Protein AF-A0A947CS92-F1 (afdb_monomer_lite)

Secondary structure (DSSP, 8-state):
--------------STTSSHHHHHHHHHHHHHHTT-------HHHHHHHH-TT--SSSGGG--

Sequence (63 aa):
MFLVKKGFVLWFTGLSGAGKSTLSTATAEHLRATGVPVEVLDGDEVRTFLSKGLGFSREDRDT

pLDDT: mean 79.22, std 17.27, range [44.09, 97.62]

Foldseek 3Di:
DDDPDDDDDDDQDDDVPPCSVVVQVVVCVVCVVVVHDDDDDDPVVCCVPVVVPQDPDPVSVPD

Radius of gyration: 14.93 Å; chains: 1; bounding box: 39×24×35 Å

Structure (mmCIF, N/CA/C/O backbone):
data_AF-A0A947CS92-F1
#
_entry.id   AF-A0A947CS92-F1
#
loop_
_atom_site.group_PDB
_atom_site.id
_atom_site.type_symbol
_atom_site.label_atom_id
_atom_site.label_alt_id
_atom_site.label_comp_id
_atom_site.label_asym_id
_atom_site.label_entity_id
_atom_site.label_seq_id
_atom_site.pdbx_PDB_ins_code
_atom_site.Cartn_x
_atom_site.Cartn_y
_atom_site.Cartn_z
_atom_site.occupancy
_atom_site.B_iso_or_equiv
_atom_site.auth_seq_id
_atom_site.auth_comp_id
_atom_site.auth_asym_id
_atom_site.auth_atom_id
_atom_site.pdbx_PDB_model_num
ATOM 1 N N . MET A 1 1 ? -25.668 -9.446 18.105 1.00 44.09 1 MET A N 1
ATOM 2 C CA . MET A 1 1 ? -25.426 -9.714 16.672 1.00 44.09 1 MET A CA 1
ATOM 3 C C . MET A 1 1 ? -24.153 -8.984 16.273 1.00 44.09 1 MET A C 1
ATOM 5 O O . MET A 1 1 ? -24.175 -7.764 16.209 1.00 44.09 1 MET A O 1
ATOM 9 N N . PHE A 1 2 ? -23.030 -9.689 16.124 1.00 52.16 2 PHE A N 1
ATOM 10 C CA . PHE A 1 2 ? -21.780 -9.069 15.675 1.00 52.16 2 PHE A CA 1
ATOM 11 C C . PHE A 1 2 ? -21.837 -8.927 14.151 1.00 52.16 2 PHE A C 1
ATOM 13 O O . PHE A 1 2 ? -21.903 -9.926 13.439 1.00 52.16 2 PHE A O 1
ATOM 20 N N . LEU A 1 3 ? -21.869 -7.691 13.652 1.00 59.38 3 LEU A N 1
ATOM 21 C CA . LEU A 1 3 ? -21.699 -7.403 12.230 1.00 59.38 3 LEU A CA 1
ATOM 22 C C . LEU A 1 3 ? -20.259 -7.765 11.855 1.00 59.38 3 LEU A C 1
ATOM 24 O O . LEU A 1 3 ? -19.323 -7.040 12.186 1.00 59.38 3 LEU A O 1
ATOM 28 N N . VAL A 1 4 ? -20.075 -8.901 11.183 1.00 58.81 4 VAL A N 1
ATOM 29 C CA . VAL A 1 4 ? -18.795 -9.233 10.552 1.00 58.81 4 VAL A CA 1
ATOM 30 C C . VAL A 1 4 ? -18.559 -8.194 9.455 1.00 58.81 4 VAL A C 1
ATOM 32 O O . VAL A 1 4 ? -19.222 -8.219 8.417 1.00 58.81 4 VAL A O 1
ATOM 35 N N . LYS A 1 5 ? -17.643 -7.246 9.685 1.00 72.62 5 LYS A N 1
ATOM 36 C CA . LYS A 1 5 ? -17.174 -6.350 8.622 1.00 72.62 5 LYS A CA 1
ATOM 37 C C . LYS A 1 5 ? -16.432 -7.207 7.594 1.00 72.62 5 LYS A C 1
ATOM 39 O O . LYS A 1 5 ? -15.414 -7.811 7.919 1.00 72.62 5 LYS A O 1
ATOM 44 N N . LYS A 1 6 ? -16.952 -7.288 6.366 1.00 83.19 6 LYS A N 1
ATOM 45 C CA . LYS A 1 6 ? -16.255 -7.958 5.261 1.00 83.19 6 LYS A CA 1
ATOM 46 C C . LYS A 1 6 ? -15.009 -7.155 4.883 1.00 83.19 6 LYS A C 1
ATOM 48 O O . LYS A 1 6 ? -15.087 -5.936 4.746 1.00 83.19 6 LYS A O 1
ATOM 53 N N . GLY A 1 7 ? -13.885 -7.846 4.709 1.00 89.69 7 GLY A N 1
ATOM 54 C CA . GLY A 1 7 ? -12.692 -7.269 4.092 1.00 89.69 7 GLY A CA 1
ATOM 55 C C . GLY A 1 7 ? -12.901 -7.025 2.595 1.00 89.69 7 GLY A C 1
ATOM 56 O O . GLY A 1 7 ? -13.765 -7.647 1.974 1.00 89.69 7 GLY A O 1
ATOM 57 N N . PHE A 1 8 ? -12.112 -6.119 2.022 1.00 92.25 8 PHE A N 1
ATOM 58 C CA . PHE A 1 8 ? -12.081 -5.832 0.588 1.00 92.25 8 PHE A CA 1
ATOM 59 C C . PHE A 1 8 ? -10.659 -5.474 0.148 1.00 92.25 8 PHE A C 1
ATOM 61 O O . PHE A 1 8 ? -9.797 -5.198 0.981 1.00 92.25 8 PHE A O 1
ATOM 68 N N . VAL A 1 9 ? -10.429 -5.478 -1.165 1.00 94.19 9 VAL A N 1
ATOM 69 C CA . VAL A 1 9 ? -9.151 -5.104 -1.783 1.00 94.19 9 VAL A CA 1
ATOM 70 C C . VAL A 1 9 ? -9.362 -3.854 -2.629 1.00 94.19 9 VAL A C 1
ATOM 72 O O . VAL A 1 9 ? -10.281 -3.805 -3.445 1.00 94.19 9 VAL A O 1
ATOM 75 N N . LEU A 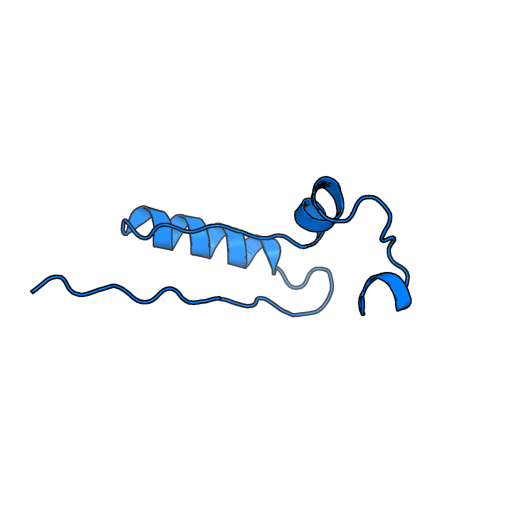1 10 ? -8.497 -2.855 -2.449 1.00 94.25 10 LEU A N 1
ATOM 76 C CA . LEU A 1 10 ? -8.373 -1.722 -3.364 1.00 94.25 10 LEU A CA 1
ATOM 77 C C . LEU A 1 10 ? -7.164 -1.955 -4.263 1.00 94.25 10 LEU A C 1
ATOM 79 O O . LEU A 1 10 ? -6.028 -1.945 -3.795 1.00 94.25 10 LEU A O 1
ATOM 83 N N . TRP A 1 11 ? -7.417 -2.179 -5.551 1.00 93.94 11 TRP A N 1
ATOM 84 C CA . TRP A 1 11 ? -6.372 -2.472 -6.525 1.00 93.94 11 TRP A CA 1
ATOM 85 C C . TRP A 1 11 ? -5.987 -1.216 -7.312 1.00 93.94 11 TRP A C 1
ATOM 87 O O . TRP A 1 11 ? -6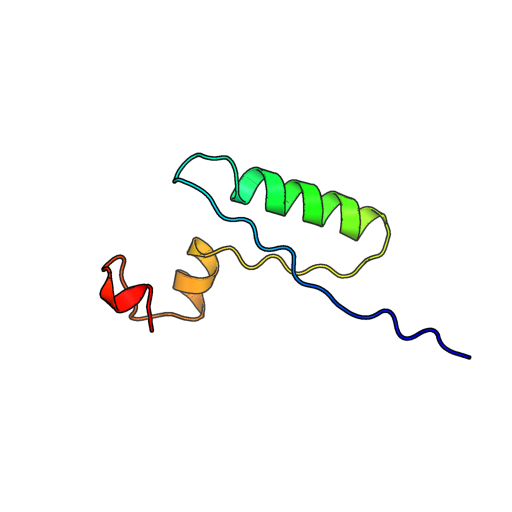.679 -0.814 -8.249 1.00 93.94 11 TRP A O 1
ATOM 97 N N . PHE A 1 12 ? -4.866 -0.596 -6.947 1.00 92.94 12 PHE A N 1
ATOM 98 C CA . PHE A 1 12 ? -4.326 0.556 -7.668 1.00 92.94 12 PHE A CA 1
ATOM 99 C C . PHE A 1 12 ? -3.488 0.085 -8.862 1.00 92.94 12 PHE A C 1
ATOM 101 O O . PHE A 1 12 ? -2.410 -0.481 -8.700 1.00 92.94 12 PHE A O 1
ATOM 108 N N . THR A 1 13 ? -3.965 0.344 -10.078 1.00 90.62 13 THR A N 1
ATOM 109 C CA . THR A 1 13 ? -3.279 -0.001 -11.334 1.00 90.62 13 THR A CA 1
ATOM 110 C C . THR A 1 13 ? -3.095 1.233 -12.214 1.00 90.62 13 THR A C 1
ATOM 112 O O . THR A 1 13 ? -3.839 2.204 -12.105 1.00 90.62 13 THR A O 1
ATOM 115 N N . GLY A 1 14 ? -2.065 1.225 -13.059 1.00 91.06 14 GLY A N 1
ATOM 116 C CA . GLY A 1 14 ? -1.693 2.365 -13.894 1.00 91.06 14 GLY A CA 1
ATOM 117 C C . GLY A 1 14 ? -0.201 2.415 -14.219 1.00 91.06 14 GLY A C 1
ATOM 118 O O . GLY A 1 14 ? 0.614 1.706 -13.620 1.00 91.06 14 GLY A O 1
ATOM 119 N N . LEU A 1 15 ? 0.160 3.293 -15.158 1.00 91.31 15 LEU A N 1
ATOM 120 C CA . LEU A 1 15 ? 1.532 3.477 -15.648 1.00 91.31 15 LEU A CA 1
ATOM 121 C C . LEU A 1 15 ? 2.533 3.785 -14.520 1.00 91.31 15 LEU A C 1
ATOM 123 O O . LEU A 1 15 ? 2.161 4.251 -13.436 1.00 91.31 15 LEU A O 1
ATOM 127 N N . SER A 1 16 ? 3.821 3.524 -14.760 1.00 87.94 16 SER A N 1
ATOM 128 C CA . SER A 1 16 ? 4.883 3.985 -13.853 1.00 87.94 16 SER A CA 1
ATOM 129 C C . SER A 1 16 ? 4.803 5.507 -13.692 1.00 87.94 16 SER A C 1
ATOM 131 O O . SER A 1 16 ? 4.531 6.212 -14.660 1.00 87.94 16 SER A O 1
ATOM 133 N N . GLY A 1 17 ? 4.955 6.009 -12.465 1.00 90.56 17 GLY A N 1
ATOM 134 C CA . GLY A 1 17 ? 4.799 7.438 -12.162 1.00 90.56 17 GLY A CA 1
ATOM 135 C C . GLY A 1 17 ? 3.354 7.953 -12.063 1.00 90.56 17 GLY A C 1
ATOM 136 O O . GLY A 1 17 ? 3.163 9.099 -11.682 1.00 90.56 17 GLY A O 1
ATOM 137 N N . ALA A 1 18 ? 2.322 7.130 -12.301 1.00 94.94 18 ALA A N 1
ATOM 138 C CA . ALA A 1 18 ? 0.914 7.553 -12.199 1.00 94.94 18 ALA A CA 1
A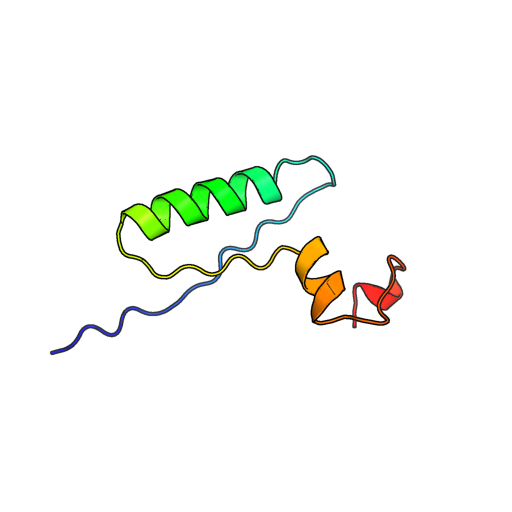TOM 139 C C . ALA A 1 18 ? 0.415 7.835 -10.759 1.00 94.94 18 ALA A C 1
ATOM 141 O O . ALA A 1 18 ? -0.773 8.060 -10.557 1.00 94.94 18 ALA A O 1
ATOM 142 N N . GLY A 1 19 ? 1.291 7.775 -9.748 1.00 94.62 19 GLY A N 1
ATOM 143 C CA . GLY A 1 19 ? 0.941 8.086 -8.356 1.00 94.62 19 GLY A CA 1
ATOM 144 C C . GLY A 1 19 ? 0.288 6.950 -7.559 1.00 94.62 19 GLY A C 1
ATOM 145 O O . GLY A 1 19 ? -0.288 7.211 -6.509 1.00 94.62 19 GLY A O 1
ATOM 146 N N . LYS A 1 20 ? 0.379 5.691 -8.015 1.00 94.06 20 LYS A N 1
ATOM 147 C CA . LYS A 1 20 ? -0.218 4.522 -7.332 1.00 94.06 20 LYS A CA 1
ATOM 148 C C . LYS A 1 20 ? 0.205 4.412 -5.864 1.00 94.06 20 LYS A C 1
ATOM 150 O O . LYS A 1 20 ? -0.667 4.411 -5.006 1.00 94.06 20 LYS A O 1
ATOM 155 N N . SER A 1 21 ? 1.514 4.398 -5.590 1.00 91.75 21 SER A N 1
ATOM 156 C CA . SER A 1 21 ? 2.046 4.297 -4.223 1.00 91.75 21 SER A CA 1
ATOM 157 C C . SER A 1 21 ? 1.670 5.514 -3.369 1.00 91.75 21 SER A C 1
ATOM 159 O O . SER A 1 21 ? 1.340 5.380 -2.195 1.00 91.75 21 SER A O 1
ATOM 161 N N . THR A 1 22 ? 1.626 6.713 -3.963 1.00 94.56 22 THR A N 1
ATOM 162 C CA . THR A 1 22 ? 1.151 7.925 -3.274 1.00 94.56 22 THR A CA 1
ATOM 163 C C . THR A 1 22 ? -0.311 7.785 -2.840 1.00 94.56 22 THR A C 1
ATOM 165 O O . THR A 1 22 ? -0.644 8.059 -1.689 1.00 94.56 22 THR A O 1
ATOM 168 N N . LEU A 1 23 ? -1.184 7.323 -3.741 1.00 96.19 23 LEU A N 1
ATOM 169 C CA . LEU A 1 23 ? -2.606 7.136 -3.454 1.00 96.19 23 LEU A CA 1
ATOM 170 C C . LEU A 1 23 ? -2.865 5.986 -2.476 1.00 96.19 23 LEU A C 1
ATOM 172 O O . LEU A 1 23 ? -3.704 6.141 -1.588 1.00 96.19 23 LEU A O 1
ATOM 176 N N . SER A 1 24 ? -2.164 4.855 -2.599 1.00 95.31 24 SER A N 1
ATOM 177 C CA . SER A 1 24 ? -2.338 3.718 -1.688 1.00 95.31 24 SER A CA 1
ATOM 178 C C . SER A 1 24 ? -1.944 4.077 -0.257 1.00 95.31 24 SER A C 1
ATOM 180 O O . SER A 1 24 ? -2.687 3.752 0.668 1.00 95.31 24 SER A O 1
ATOM 182 N N . THR A 1 25 ? -0.840 4.808 -0.068 1.00 94.69 25 THR A N 1
ATOM 183 C CA . THR A 1 25 ? -0.393 5.265 1.257 1.00 94.69 25 THR A CA 1
ATOM 184 C C . THR A 1 25 ? -1.391 6.237 1.879 1.00 94.69 25 THR A C 1
ATOM 186 O O . THR A 1 25 ? -1.864 5.989 2.987 1.00 94.69 25 THR A O 1
ATOM 189 N N . ALA A 1 26 ? -1.803 7.277 1.146 1.00 97.12 26 ALA A N 1
ATOM 190 C CA . ALA A 1 26 ? -2.780 8.249 1.644 1.00 97.12 26 ALA A CA 1
ATOM 191 C C . ALA A 1 26 ? -4.140 7.600 1.969 1.00 97.12 26 ALA A C 1
ATOM 193 O O . ALA A 1 26 ? -4.774 7.919 2.977 1.00 97.12 26 ALA A O 1
ATOM 194 N N . THR A 1 27 ? -4.579 6.639 1.149 1.00 96.75 27 THR A N 1
ATOM 195 C CA . THR A 1 27 ? -5.810 5.874 1.402 1.00 96.75 27 THR A CA 1
ATOM 196 C C . THR A 1 27 ? -5.686 5.035 2.674 1.00 96.75 27 THR A C 1
ATOM 198 O O . THR A 1 27 ? -6.611 5.007 3.487 1.00 96.75 27 THR A O 1
ATOM 201 N N . ALA A 1 28 ? -4.546 4.369 2.875 1.00 96.25 28 ALA A N 1
ATOM 202 C CA . ALA A 1 28 ? -4.304 3.560 4.062 1.00 96.25 28 ALA A CA 1
ATOM 203 C C . ALA A 1 28 ? -4.248 4.406 5.339 1.00 96.25 28 ALA A C 1
ATOM 205 O O . ALA A 1 28 ? -4.848 4.022 6.339 1.00 96.25 28 ALA A O 1
ATOM 206 N N . GLU A 1 29 ? -3.585 5.564 5.309 1.00 97.50 29 GLU A N 1
ATOM 207 C CA . GLU A 1 29 ? -3.567 6.518 6.425 1.00 97.50 29 GLU A CA 1
ATOM 208 C C . GLU A 1 29 ? -4.980 6.978 6.793 1.00 97.50 29 GLU A C 1
ATOM 210 O O . GLU A 1 29 ? -5.369 6.906 7.961 1.00 97.50 29 GLU A O 1
ATOM 215 N N . HIS A 1 30 ? -5.781 7.369 5.796 1.00 97.62 30 HIS A N 1
ATOM 216 C CA . HIS A 1 30 ? -7.159 7.799 6.015 1.00 97.62 30 HIS A CA 1
ATOM 217 C C . HIS A 1 30 ? -8.020 6.686 6.631 1.00 97.62 30 HIS A C 1
ATOM 219 O O . HIS A 1 30 ? -8.700 6.901 7.632 1.00 97.62 30 HIS A O 1
ATOM 225 N N . LEU A 1 31 ? -7.966 5.470 6.081 1.00 95.31 31 LEU A N 1
ATOM 226 C CA . LEU A 1 31 ? -8.743 4.337 6.590 1.00 95.31 31 LEU A CA 1
ATOM 227 C C . LEU A 1 31 ? -8.306 3.923 8.003 1.00 95.31 31 LEU A C 1
ATOM 229 O O . LEU A 1 31 ? -9.162 3.706 8.866 1.00 95.31 31 LEU A O 1
ATOM 233 N N . ARG A 1 32 ? -6.997 3.888 8.278 1.00 96.00 32 ARG A N 1
ATOM 234 C CA . ARG A 1 32 ? -6.466 3.607 9.622 1.00 96.00 32 ARG A CA 1
ATOM 235 C C . ARG A 1 32 ? -6.929 4.650 10.636 1.00 96.00 32 ARG A C 1
ATOM 237 O O . ARG A 1 32 ? -7.330 4.271 11.735 1.00 96.00 32 ARG A O 1
ATOM 244 N N . ALA A 1 33 ? -6.974 5.930 10.259 1.00 97.25 33 ALA A N 1
ATOM 245 C CA . ALA A 1 33 ? -7.503 6.997 11.112 1.00 97.25 33 ALA A CA 1
ATOM 246 C C . ALA A 1 33 ? -8.992 6.803 11.470 1.00 97.25 33 ALA A C 1
ATOM 248 O O . ALA A 1 33 ? -9.436 7.255 12.522 1.00 97.25 33 ALA A O 1
ATOM 249 N N . THR A 1 34 ? -9.756 6.077 10.646 1.00 95.19 34 THR A N 1
ATOM 250 C CA . THR A 1 34 ? -11.156 5.699 10.934 1.00 95.19 34 THR A CA 1
ATOM 251 C C . THR A 1 34 ? -11.304 4.375 11.704 1.00 95.19 34 THR A C 1
ATOM 253 O O . THR A 1 34 ? -12.417 3.875 11.877 1.00 95.19 34 THR A O 1
ATOM 256 N N . GLY A 1 35 ? -10.199 3.784 12.172 1.00 92.94 35 GLY A N 1
ATOM 257 C CA . GLY A 1 35 ? -10.198 2.518 12.912 1.00 92.94 35 GLY A CA 1
ATOM 258 C C . GLY A 1 35 ? -10.382 1.277 12.032 1.00 92.94 35 GLY A C 1
ATOM 259 O O . GLY A 1 35 ? -10.768 0.220 12.533 1.00 92.94 35 GLY A O 1
ATOM 260 N N . VAL A 1 36 ? -10.142 1.389 10.722 1.00 92.62 36 VAL A N 1
ATOM 261 C CA . VAL A 1 36 ? -10.153 0.247 9.798 1.00 92.62 36 VAL A CA 1
ATOM 262 C C . VAL A 1 36 ? -8.740 -0.345 9.726 1.00 92.62 36 VAL A C 1
ATOM 264 O O . VAL A 1 36 ? -7.807 0.375 9.369 1.00 92.62 36 VAL A O 1
ATOM 267 N N . PRO A 1 37 ? -8.547 -1.642 10.035 1.00 92.00 37 PRO A N 1
ATOM 268 C CA . PRO A 1 37 ? -7.275 -2.315 9.794 1.00 92.00 37 PRO A CA 1
ATOM 269 C C . PRO A 1 37 ? -6.974 -2.346 8.294 1.00 92.00 37 PRO A C 1
ATOM 271 O O . PRO A 1 37 ? -7.809 -2.792 7.507 1.00 92.00 37 PRO A O 1
ATOM 274 N N . VAL A 1 38 ? -5.791 -1.875 7.903 1.00 94.69 38 VAL A N 1
ATOM 275 C CA . VAL A 1 38 ? -5.354 -1.827 6.502 1.00 94.69 38 VAL A CA 1
ATOM 276 C C . VAL A 1 38 ? -3.922 -2.308 6.391 1.00 94.69 38 VAL A C 1
ATOM 278 O O . VAL A 1 38 ? -3.051 -1.823 7.117 1.00 94.69 38 VAL A O 1
ATOM 281 N N . GLU A 1 39 ? -3.701 -3.183 5.418 1.00 92.12 39 GLU A N 1
ATOM 282 C CA . GLU A 1 39 ? -2.389 -3.591 4.934 1.00 92.12 39 GLU A CA 1
ATOM 283 C C . GLU A 1 39 ? -2.173 -3.022 3.528 1.00 92.12 39 GLU A C 1
ATOM 285 O O . GLU A 1 39 ? -3.094 -3.035 2.707 1.00 92.12 39 GLU A O 1
ATOM 290 N N . VAL A 1 40 ? -0.973 -2.503 3.259 1.00 92.00 40 VAL A N 1
ATOM 291 C CA . VAL A 1 40 ? -0.583 -2.013 1.931 1.00 92.00 40 VAL A CA 1
ATOM 292 C C . VAL A 1 40 ? 0.387 -3.018 1.335 1.00 92.00 40 VAL A C 1
ATOM 294 O O . VAL A 1 40 ? 1.436 -3.273 1.909 1.00 92.00 40 VAL A O 1
ATOM 297 N N . LEU A 1 41 ? 0.038 -3.571 0.176 1.00 88.38 41 LEU A N 1
ATOM 298 C CA . LEU A 1 41 ? 0.904 -4.471 -0.580 1.00 88.38 41 LEU A CA 1
ATOM 299 C C . LEU A 1 41 ? 1.451 -3.713 -1.793 1.00 88.38 41 LEU A C 1
ATOM 301 O O . LEU A 1 41 ? 0.828 -3.714 -2.856 1.00 88.38 41 LEU A O 1
ATOM 305 N N . ASP A 1 42 ? 2.581 -3.021 -1.626 1.00 81.12 42 ASP A N 1
ATOM 306 C CA . ASP A 1 42 ? 3.272 -2.383 -2.752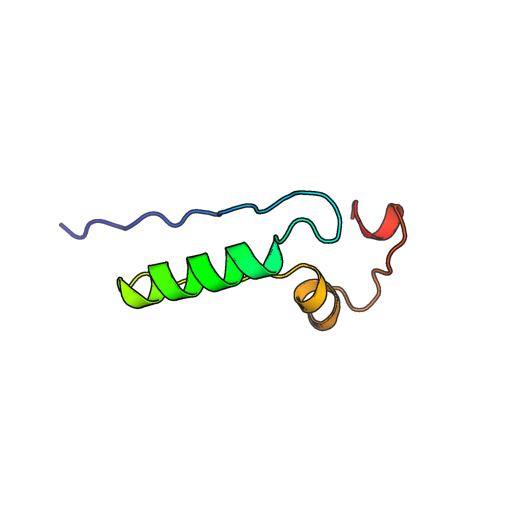 1.00 81.12 42 ASP A CA 1
ATOM 307 C C . ASP A 1 42 ? 4.082 -3.437 -3.519 1.00 81.12 42 ASP A C 1
ATOM 309 O O . ASP A 1 42 ? 4.837 -4.215 -2.935 1.00 81.12 42 ASP A O 1
ATOM 313 N N . GLY A 1 43 ? 3.927 -3.473 -4.843 1.00 70.00 43 GLY A N 1
ATOM 314 C CA . GLY A 1 43 ? 4.588 -4.444 -5.708 1.00 70.00 43 GLY A CA 1
ATOM 315 C C . GLY A 1 43 ? 6.113 -4.418 -5.599 1.00 70.00 43 GLY A C 1
ATOM 316 O O . GLY A 1 43 ? 6.735 -5.463 -5.775 1.00 70.00 43 GLY A O 1
ATOM 317 N N . ASP A 1 44 ? 6.723 -3.270 -5.290 1.00 70.56 44 ASP A N 1
ATOM 318 C CA . ASP A 1 44 ? 8.179 -3.179 -5.101 1.00 70.56 44 ASP A CA 1
ATOM 319 C C . ASP A 1 44 ? 8.637 -3.821 -3.774 1.00 70.56 44 ASP A C 1
ATOM 321 O O . ASP A 1 44 ? 9.655 -4.522 -3.729 1.00 70.56 44 ASP A O 1
ATOM 325 N N . GLU A 1 45 ? 7.846 -3.686 -2.707 1.00 65.69 45 GLU A N 1
ATOM 326 C CA . GLU A 1 45 ? 8.115 -4.318 -1.408 1.00 65.69 45 GLU A CA 1
ATOM 327 C C . GLU A 1 45 ? 7.796 -5.819 -1.439 1.00 65.69 45 GLU A C 1
ATOM 329 O O . GLU A 1 45 ? 8.603 -6.650 -1.016 1.00 65.69 45 GLU A O 1
ATOM 334 N N . VAL A 1 46 ? 6.665 -6.198 -2.038 1.00 68.25 46 VAL A N 1
ATOM 335 C CA . VAL A 1 46 ? 6.262 -7.600 -2.233 1.00 68.25 46 VAL A CA 1
ATOM 336 C C . VAL A 1 46 ? 7.304 -8.360 -3.058 1.00 68.25 46 VAL A C 1
ATOM 33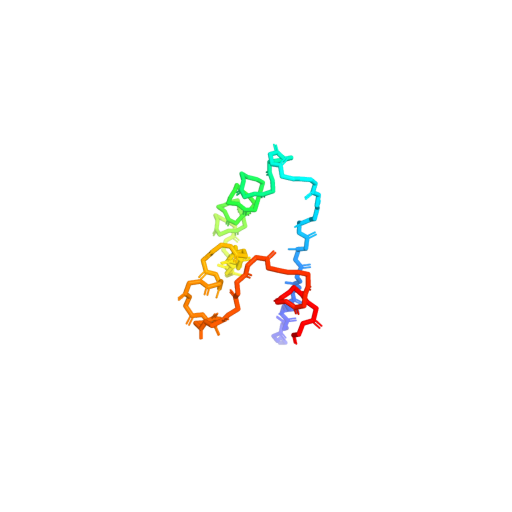8 O O . VAL A 1 46 ? 7.638 -9.501 -2.723 1.00 68.25 46 VAL A O 1
ATOM 341 N N . ARG A 1 47 ? 7.895 -7.731 -4.084 1.00 64.81 47 ARG A N 1
ATOM 342 C CA . ARG A 1 47 ? 8.999 -8.333 -4.848 1.00 64.81 47 ARG A CA 1
ATOM 343 C C . ARG A 1 47 ? 10.216 -8.635 -3.974 1.00 64.81 47 ARG A C 1
ATOM 345 O O . ARG A 1 47 ? 10.809 -9.705 -4.086 1.00 64.81 47 ARG A O 1
ATOM 352 N N . THR A 1 48 ? 10.545 -7.727 -3.060 1.00 59.81 48 THR A N 1
ATOM 353 C CA . THR A 1 48 ? 11.715 -7.842 -2.179 1.00 59.81 48 THR A CA 1
ATOM 354 C C . THR A 1 48 ? 11.570 -8.968 -1.145 1.00 59.81 48 THR A C 1
ATOM 356 O O . THR A 1 48 ? 12.545 -9.670 -0.858 1.00 59.81 48 THR A O 1
ATOM 359 N N . PHE A 1 49 ? 10.366 -9.175 -0.598 1.00 57.28 49 PHE A N 1
ATOM 360 C CA . PHE A 1 49 ? 10.155 -10.085 0.539 1.00 57.28 49 PHE A CA 1
ATOM 361 C C . PHE A 1 49 ? 9.473 -11.412 0.193 1.00 57.28 49 PHE A C 1
ATOM 363 O O . PHE A 1 49 ? 9.785 -12.423 0.820 1.00 57.28 49 PHE A O 1
ATOM 370 N N . LEU A 1 50 ? 8.580 -11.433 -0.799 1.00 57.88 50 LEU A N 1
ATOM 371 C CA . LEU A 1 50 ? 7.786 -12.616 -1.160 1.00 57.88 50 LEU A CA 1
ATOM 372 C C . LEU A 1 50 ? 8.220 -13.244 -2.489 1.00 57.88 50 LEU A C 1
ATOM 374 O O . LEU A 1 50 ? 7.924 -14.409 -2.731 1.00 57.88 50 LEU A O 1
ATOM 378 N N . SER A 1 51 ? 8.960 -12.503 -3.319 1.00 54.88 51 SER A N 1
ATOM 379 C CA . SER A 1 51 ? 9.312 -12.908 -4.686 1.00 54.88 51 SER A CA 1
ATOM 380 C C . SER A 1 51 ? 10.822 -12.969 -4.925 1.00 54.88 51 SER A C 1
ATOM 382 O O . SER A 1 51 ? 11.272 -12.641 -6.020 1.00 54.88 51 SER A O 1
ATOM 384 N N . LYS A 1 52 ? 11.630 -13.358 -3.923 1.00 47.09 52 LYS A N 1
ATOM 385 C CA . LYS A 1 52 ? 13.089 -13.533 -4.089 1.00 47.09 52 LYS A CA 1
ATOM 386 C C . LYS A 1 52 ? 13.377 -14.482 -5.265 1.00 47.09 52 LYS A C 1
ATOM 388 O O . LYS A 1 52 ? 13.376 -15.695 -5.089 1.00 47.09 52 LYS A O 1
ATOM 393 N N . GLY A 1 53 ? 13.617 -13.919 -6.450 1.00 54.06 53 GLY A N 1
ATOM 394 C CA . GLY A 1 53 ? 13.838 -14.656 -7.696 1.00 54.06 53 GLY A CA 1
ATOM 395 C C . GLY A 1 53 ? 13.037 -14.162 -8.906 1.00 54.06 53 GLY A C 1
ATOM 396 O O . GLY A 1 53 ? 13.481 -14.409 -10.019 1.00 54.06 53 GLY A O 1
ATOM 397 N N . LEU A 1 54 ? 11.928 -13.435 -8.717 1.00 54.50 54 LEU A N 1
ATOM 398 C CA . LEU A 1 54 ? 11.165 -12.838 -9.819 1.00 54.50 54 LEU A CA 1
ATOM 399 C C . LEU A 1 54 ? 11.732 -11.445 -10.122 1.00 54.50 54 LEU A C 1
ATOM 401 O O . LEU A 1 54 ? 11.646 -10.521 -9.308 1.00 54.50 54 LEU A O 1
ATOM 405 N N . GLY A 1 55 ? 12.392 -11.323 -11.271 1.00 57.91 55 GLY A N 1
ATOM 406 C CA . GLY A 1 55 ? 12.931 -10.073 -11.794 1.00 57.91 55 GLY A CA 1
ATOM 407 C C . GLY A 1 55 ? 11.854 -9.153 -12.380 1.00 57.91 55 GLY A C 1
ATOM 408 O O . GLY A 1 55 ? 10.678 -9.193 -12.030 1.00 57.91 55 GLY A O 1
ATOM 409 N N . PHE A 1 56 ? 12.263 -8.261 -13.284 1.00 59.53 56 PHE A N 1
ATOM 410 C CA . PHE A 1 56 ? 11.351 -7.340 -13.978 1.00 59.53 56 PHE A CA 1
ATOM 411 C C . PHE A 1 56 ? 10.916 -7.842 -15.359 1.00 59.53 56 PHE A C 1
ATOM 413 O O . PHE A 1 56 ? 10.281 -7.072 -16.095 1.00 59.53 56 PHE A O 1
ATOM 420 N N . SER A 1 57 ? 11.280 -9.078 -15.729 1.00 61.19 57 SER A N 1
ATOM 421 C CA . SER A 1 57 ? 10.918 -9.651 -17.025 1.00 61.19 57 SER A CA 1
ATOM 422 C C . SER A 1 57 ? 9.401 -9.786 -17.155 1.00 61.19 57 SER A C 1
ATOM 424 O O . SER A 1 57 ? 8.646 -9.616 -16.196 1.00 61.19 57 SER A O 1
ATOM 426 N N . ARG A 1 58 ? 8.933 -10.028 -18.379 1.00 59.41 58 ARG A N 1
ATOM 427 C CA . ARG A 1 58 ? 7.504 -10.211 -18.619 1.00 59.41 58 ARG A CA 1
ATOM 428 C C . ARG A 1 58 ? 7.030 -11.528 -18.004 1.00 59.41 58 ARG A C 1
ATOM 430 O O . ARG A 1 58 ? 5.979 -11.532 -17.380 1.00 59.41 58 ARG A O 1
ATOM 437 N N . GLU A 1 59 ? 7.843 -12.582 -18.103 1.00 62.94 59 GLU A N 1
ATOM 438 C CA . GLU A 1 59 ? 7.569 -13.866 -17.455 1.00 62.94 59 GLU A CA 1
ATOM 439 C C . GLU A 1 59 ? 7.477 -13.739 -15.924 1.00 62.94 59 GLU A C 1
ATOM 441 O O . GLU A 1 59 ? 6.581 -14.319 -15.313 1.00 62.94 59 GLU A O 1
ATOM 446 N N . ASP A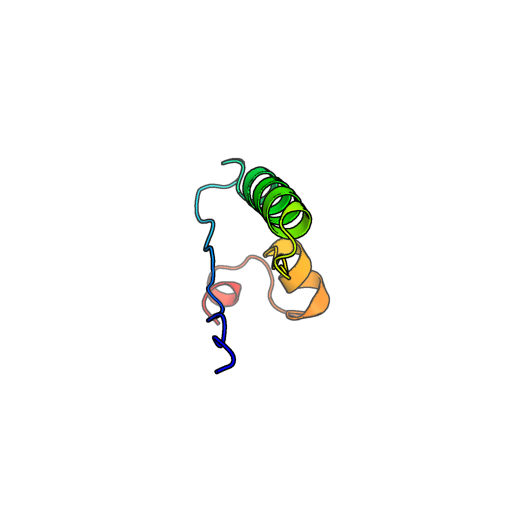 1 60 ? 8.321 -12.903 -15.308 1.00 61.34 60 ASP A N 1
ATOM 447 C CA . ASP A 1 60 ? 8.315 -12.681 -13.853 1.00 61.34 60 ASP A CA 1
ATOM 448 C C . ASP A 1 60 ? 7.062 -11.946 -13.338 1.00 61.34 60 ASP A C 1
ATOM 450 O O . ASP A 1 60 ? 6.806 -11.921 -12.136 1.00 61.34 60 ASP A O 1
ATOM 454 N N . ARG A 1 61 ? 6.294 -11.302 -14.229 1.00 62.91 61 ARG A N 1
ATOM 455 C CA . ARG A 1 61 ? 5.076 -10.549 -13.878 1.00 62.91 61 ARG A CA 1
ATOM 456 C C . ARG A 1 61 ? 3.796 -11.377 -13.969 1.00 62.91 61 ARG A C 1
ATOM 458 O O . ARG A 1 61 ? 2.795 -10.956 -13.394 1.00 62.91 61 ARG A O 1
ATOM 465 N N . ASP A 1 62 ? 3.840 -12.495 -14.690 1.00 58.72 62 ASP A N 1
ATOM 466 C CA . ASP A 1 62 ? 2.673 -13.312 -15.047 1.00 58.72 62 ASP A CA 1
ATOM 467 C C . ASP A 1 62 ? 2.648 -14.681 -14.320 1.00 58.72 62 ASP A C 1
ATOM 469 O O . ASP A 1 62 ? 1.795 -15.515 -14.633 1.00 58.72 62 ASP A O 1
ATOM 473 N N . THR A 1 63 ? 3.563 -14.920 -13.366 1.00 52.31 63 THR A N 1
ATOM 474 C CA . THR A 1 63 ? 3.654 -16.150 -12.545 1.00 52.31 63 THR A CA 1
ATOM 475 C C . THR A 1 63 ? 3.090 -15.927 -11.144 1.00 52.31 63 THR A C 1
ATOM 477 O O . THR A 1 63 ? 2.366 -16.823 -10.652 1.00 52.31 63 THR A O 1
#